Protein AF-A0AAW9X8Z2-F1 (afdb_monomer_lite)

Organism: Escherichia coli (NCBI:txid562)

Radius of gyration: 19.3 Å; chains: 1; bounding box: 52×17×46 Å

Sequence (83 aa):
LKNGRGSAEVVETAFCTFVLSRIAGEIASILDGIPLSVQRRFPELENRHVDFLKRDIIKAMNKAAALDELIPGLLSEYIEQSG

pLDDT: mean 82.94, std 15.85, range [41.09, 97.31]

InterPro domains:
  IPR010906 Bacteriophage lambda, Nu1, terminase small subunit [PF07471] (1-66)

Secondary structure (DSSP, 8-state):
---SSGGGTT--HHHHHHHHHHHHHHHHHHHHHHHHHHHHH-TTS-HHHHHHHHHHHHHHHHHHHTHHHHHHHHHHHHHHHH-

Foldseek 3Di:
DPPDPCVVVPPVLVVVLVVQLVVLVVVLVVLQCVLVVCCVVCVVDDVVVSVVSVVVSVVSSVVSNCPSVCSVVVVVVVVVVVD

Structure (mmCIF, N/CA/C/O backbone):
data_AF-A0AAW9X8Z2-F1
#
_entry.id   AF-A0AAW9X8Z2-F1
#
loop_
_atom_site.group_PDB
_atom_site.id
_atom_site.type_symbol
_atom_site.label_atom_id
_atom_site.label_alt_id
_atom_site.label_comp_id
_atom_site.label_asym_id
_atom_site.label_entity_id
_atom_site.label_seq_id
_atom_site.pdbx_PDB_ins_code
_atom_site.Cartn_x
_atom_site.Cartn_y
_atom_site.Cartn_z
_atom_site.occupancy
_atom_site.B_iso_or_equiv
_atom_site.auth_seq_id
_atom_site.auth_comp_id
_atom_site.auth_asym_id
_atom_site.auth_atom_id
_atom_site.pdbx_PDB_model_num
ATOM 1 N N . LEU A 1 1 ? -37.847 -6.002 24.639 1.00 42.66 1 LEU A N 1
ATOM 2 C CA . LEU A 1 1 ? -36.948 -6.608 23.630 1.00 42.66 1 LEU A CA 1
ATOM 3 C C . LEU A 1 1 ? -36.157 -5.485 22.956 1.00 42.66 1 LEU A C 1
ATOM 5 O O . LEU A 1 1 ? -36.623 -4.919 21.979 1.00 42.66 1 LEU A O 1
ATOM 9 N N . LYS A 1 2 ? -35.019 -5.085 23.537 1.00 46.06 2 LYS A N 1
ATOM 10 C CA . LYS A 1 2 ? -34.109 -4.056 22.995 1.00 46.06 2 LYS A CA 1
ATOM 11 C C . LYS A 1 2 ? -32.674 -4.602 23.046 1.00 46.06 2 LYS A C 1
ATOM 13 O O . LYS A 1 2 ? -31.796 -4.003 23.644 1.00 46.06 2 LYS A O 1
ATOM 18 N N . ASN A 1 3 ? -32.451 -5.799 22.502 1.00 48.34 3 ASN A N 1
ATOM 19 C CA . ASN A 1 3 ? -31.214 -6.553 22.744 1.00 48.34 3 ASN A CA 1
ATOM 20 C C . ASN A 1 3 ? -30.655 -7.116 21.429 1.00 48.34 3 ASN A C 1
ATOM 22 O O . ASN A 1 3 ? -30.556 -8.322 21.253 1.00 48.34 3 ASN A O 1
ATOM 26 N N . GLY A 1 4 ? -30.344 -6.228 20.486 1.00 44.75 4 GLY A N 1
A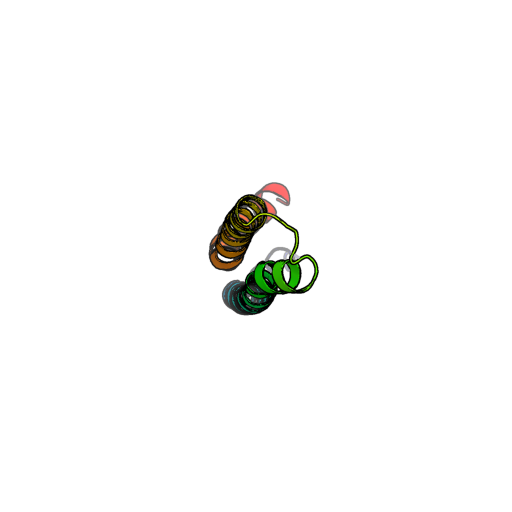TOM 27 C CA . GLY A 1 4 ? -29.687 -6.613 19.228 1.00 44.75 4 GLY A CA 1
ATOM 28 C C . GLY A 1 4 ? -29.106 -5.457 18.408 1.00 44.75 4 GLY A C 1
ATOM 29 O O . GLY A 1 4 ? -28.531 -5.681 17.354 1.00 44.75 4 GLY A O 1
ATOM 30 N N . ARG A 1 5 ? -29.258 -4.206 18.864 1.00 43.03 5 ARG A N 1
ATOM 31 C CA . ARG A 1 5 ? -28.594 -3.033 18.266 1.00 43.03 5 ARG A CA 1
ATOM 32 C C . ARG A 1 5 ? -27.393 -2.538 19.077 1.00 43.03 5 ARG A C 1
ATOM 34 O O . ARG A 1 5 ? -26.538 -1.875 18.517 1.00 43.03 5 ARG A O 1
ATOM 41 N N . GLY A 1 6 ? -27.280 -2.957 20.340 1.00 41.09 6 GLY A N 1
ATOM 42 C CA . GLY A 1 6 ? -26.029 -2.911 21.106 1.00 41.09 6 GLY A CA 1
ATOM 43 C C . GLY A 1 6 ? -25.102 -4.095 20.808 1.00 41.09 6 GLY A C 1
ATOM 44 O O . GLY A 1 6 ? -24.065 -4.223 21.411 1.00 41.09 6 GLY A O 1
ATOM 45 N N . SER A 1 7 ? -25.420 -5.011 19.890 1.00 45.41 7 SER A N 1
ATOM 46 C CA . SER A 1 7 ? -24.497 -6.111 19.538 1.00 45.41 7 SER A CA 1
ATOM 47 C C . SER A 1 7 ? -23.466 -5.738 18.468 1.00 45.41 7 SER A C 1
ATOM 49 O O . SER A 1 7 ? -22.607 -6.551 18.150 1.00 45.41 7 SER A O 1
ATOM 51 N N . ALA A 1 8 ? -23.505 -4.505 17.950 1.00 47.09 8 ALA A N 1
ATOM 52 C CA . ALA A 1 8 ? -22.347 -3.896 17.290 1.00 47.09 8 ALA A CA 1
ATOM 53 C C . ALA A 1 8 ? -21.259 -3.468 18.306 1.00 47.09 8 ALA A C 1
ATOM 55 O O . ALA A 1 8 ? -20.150 -3.126 17.912 1.00 47.09 8 ALA A O 1
ATOM 56 N N . GLU A 1 9 ? -21.568 -3.506 19.611 1.00 46.44 9 GLU A N 1
ATOM 57 C CA . GLU A 1 9 ? -20.769 -2.967 20.725 1.00 46.44 9 GLU A CA 1
ATOM 58 C C . GLU A 1 9 ? -19.546 -3.814 21.100 1.00 46.44 9 GLU A C 1
ATOM 60 O O . GLU A 1 9 ? -18.806 -3.449 22.006 1.00 46.44 9 GLU A O 1
ATOM 65 N N . VAL A 1 10 ? -19.260 -4.908 20.390 1.00 52.53 10 VAL A N 1
ATOM 66 C CA . VAL A 1 10 ? -17.941 -5.545 20.495 1.00 52.53 10 VAL A CA 1
ATOM 67 C C . VAL A 1 10 ? -17.464 -6.046 19.136 1.00 52.53 10 VAL A C 1
ATOM 69 O O . VAL A 1 10 ? -17.011 -7.178 18.988 1.00 52.53 10 VAL A O 1
ATOM 72 N N . VAL A 1 11 ? -17.528 -5.203 18.099 1.00 57.59 11 VAL A N 1
ATOM 73 C CA . VAL A 1 11 ? -16.460 -5.316 17.098 1.00 57.59 11 VAL A CA 1
ATOM 74 C C . VAL A 1 11 ? -15.192 -5.012 17.880 1.00 57.59 11 VAL A C 1
ATOM 76 O O . VAL A 1 11 ? -15.003 -3.884 18.331 1.00 57.59 11 VAL A O 1
ATOM 79 N N . GLU A 1 12 ? -14.370 -6.030 18.137 1.00 71.56 12 GLU A N 1
ATOM 80 C CA . GLU A 1 12 ? -13.026 -5.818 18.655 1.00 71.56 12 GLU A CA 1
ATOM 81 C C . GLU A 1 12 ? -12.268 -5.051 17.570 1.00 71.56 12 GLU A C 1
ATOM 83 O O . GLU A 1 12 ? -11.566 -5.630 16.748 1.00 71.56 12 GLU A O 1
ATOM 88 N N . THR A 1 13 ? -12.445 -3.730 17.526 1.00 73.31 13 THR A N 1
ATOM 89 C CA . THR A 1 13 ? -11.779 -2.840 16.576 1.00 73.31 13 THR A CA 1
ATOM 90 C C . THR A 1 13 ? -10.278 -3.092 16.626 1.00 73.31 13 THR A C 1
ATOM 92 O O . THR A 1 13 ? -9.640 -3.129 15.587 1.00 73.31 13 THR A O 1
ATOM 95 N N . ALA A 1 14 ? -9.744 -3.421 17.809 1.00 76.06 14 ALA A N 1
ATOM 96 C CA . ALA A 1 14 ? -8.375 -3.885 18.003 1.00 76.06 14 ALA A CA 1
ATOM 97 C C . ALA A 1 14 ? -8.017 -5.151 17.194 1.00 76.06 14 ALA A C 1
ATOM 99 O O . ALA A 1 14 ? -6.945 -5.200 16.596 1.00 76.06 14 ALA A O 1
ATOM 100 N N . PHE A 1 15 ? -8.896 -6.157 17.133 1.00 78.88 15 PHE A N 1
ATOM 101 C CA . PHE A 1 15 ? -8.703 -7.344 16.296 1.00 78.88 15 PHE A CA 1
ATOM 102 C C . PHE A 1 15 ? -8.788 -7.000 14.804 1.00 78.88 15 PHE A C 1
ATOM 104 O O . PHE A 1 15 ? -7.942 -7.442 14.027 1.00 78.88 15 PHE A O 1
ATOM 111 N N . CYS A 1 16 ? -9.753 -6.170 14.395 1.00 83.94 16 CYS A N 1
ATOM 112 C CA . CYS A 1 16 ? -9.860 -5.707 13.008 1.00 83.94 16 CYS A CA 1
ATOM 113 C C . CYS A 1 16 ? -8.615 -4.920 12.572 1.00 83.94 16 CYS A C 1
ATOM 115 O O . CYS A 1 16 ? -8.063 -5.211 11.514 1.00 83.94 16 CYS A O 1
ATOM 117 N N . THR A 1 17 ? -8.141 -3.988 13.403 1.00 84.81 17 THR A N 1
ATOM 118 C CA . THR A 1 17 ? -6.875 -3.257 13.246 1.00 84.81 17 THR A CA 1
ATOM 119 C C . THR A 1 17 ? -5.723 -4.238 13.100 1.00 84.81 17 THR A C 1
ATOM 121 O O . THR A 1 17 ? -5.056 -4.221 12.075 1.00 84.81 17 THR A O 1
ATOM 124 N N . PHE A 1 18 ? -5.556 -5.177 14.034 1.00 84.50 18 PHE A N 1
ATOM 125 C CA . PHE A 1 18 ? -4.484 -6.173 13.983 1.00 84.50 18 PHE A CA 1
ATOM 126 C C . PHE A 1 18 ? -4.471 -7.001 12.684 1.00 84.50 18 PHE A C 1
ATOM 128 O O . PHE A 1 18 ? -3.424 -7.146 12.046 1.00 84.50 18 PHE A O 1
ATOM 135 N N . VAL A 1 19 ? -5.624 -7.544 12.276 1.00 87.38 19 VAL A N 1
ATOM 136 C CA . VAL A 1 19 ? -5.741 -8.348 11.048 1.00 87.38 19 VAL A CA 1
ATOM 137 C C . VAL A 1 19 ? -5.442 -7.498 9.815 1.00 87.38 19 VAL A C 1
ATOM 139 O O . VAL A 1 19 ? -4.709 -7.941 8.929 1.00 87.38 19 VAL A O 1
ATOM 142 N N . LEU A 1 20 ? -5.966 -6.273 9.759 1.00 88.00 20 LEU A N 1
ATOM 143 C CA . LEU A 1 20 ? -5.784 -5.390 8.611 1.00 88.00 20 LEU A CA 1
ATOM 144 C C . LEU A 1 20 ? -4.349 -4.865 8.501 1.00 88.00 20 LEU A C 1
ATOM 146 O O . LEU A 1 20 ? -3.826 -4.875 7.390 1.00 88.00 20 LEU A O 1
ATOM 150 N N . SER A 1 21 ? -3.666 -4.528 9.604 1.00 88.75 21 SER A N 1
ATOM 151 C CA . SER A 1 21 ? -2.232 -4.187 9.576 1.00 88.75 21 SER A CA 1
ATOM 152 C C . SER A 1 21 ? -1.399 -5.358 9.043 1.00 88.75 21 SER A C 1
ATOM 154 O O . SER A 1 21 ? -0.472 -5.164 8.255 1.00 88.75 21 SER A O 1
ATOM 156 N N . ARG A 1 22 ? -1.738 -6.599 9.428 1.00 89.94 22 ARG A N 1
ATOM 157 C CA . ARG A 1 22 ? -1.025 -7.795 8.958 1.00 89.94 22 ARG A CA 1
ATOM 158 C C . ARG A 1 22 ? -1.217 -8.027 7.460 1.00 89.94 22 ARG A C 1
ATOM 160 O O . ARG A 1 22 ? -0.233 -8.198 6.744 1.00 89.94 22 ARG A O 1
ATOM 167 N N . ILE A 1 23 ? -2.461 -7.982 6.984 1.00 90.12 23 ILE A N 1
ATOM 168 C CA . ILE A 1 23 ? -2.780 -8.124 5.555 1.00 90.12 23 ILE A CA 1
ATOM 169 C C . ILE A 1 23 ? -2.147 -6.982 4.747 1.00 90.12 23 ILE A C 1
ATOM 171 O O . ILE A 1 23 ? -1.583 -7.222 3.682 1.00 9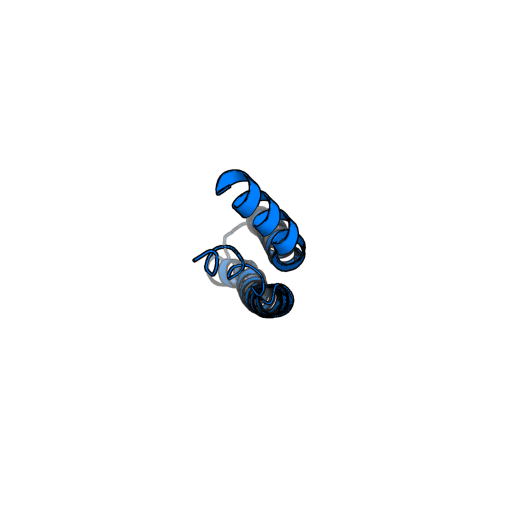0.12 23 ILE A O 1
ATOM 175 N N . ALA A 1 24 ? -2.180 -5.749 5.259 1.00 91.00 24 ALA A N 1
ATOM 176 C CA . ALA A 1 24 ? -1.534 -4.605 4.628 1.00 91.00 24 ALA A CA 1
ATOM 177 C C . ALA A 1 24 ? -0.021 -4.805 4.468 1.00 91.00 24 ALA A C 1
ATOM 179 O O . ALA A 1 24 ? 0.519 -4.503 3.404 1.00 91.00 24 ALA A O 1
ATOM 180 N N . GLY A 1 25 ? 0.654 -5.359 5.481 1.00 90.62 25 GLY A N 1
ATOM 181 C CA . GLY A 1 25 ? 2.074 -5.707 5.405 1.00 90.62 25 GLY A CA 1
ATOM 182 C C . GLY A 1 25 ? 2.376 -6.778 4.351 1.00 90.62 25 GLY A C 1
ATOM 183 O O . GLY A 1 25 ? 3.320 -6.629 3.574 1.00 90.62 25 GLY A O 1
ATOM 184 N N . GLU A 1 26 ? 1.550 -7.827 4.270 1.00 92.06 26 GLU A N 1
ATOM 185 C CA . GLU A 1 26 ? 1.676 -8.873 3.243 1.00 92.06 26 GLU A CA 1
ATOM 186 C C . GLU A 1 26 ? 1.488 -8.299 1.828 1.00 92.06 26 GLU A C 1
ATOM 188 O O . GLU A 1 26 ? 2.301 -8.555 0.936 1.00 92.06 26 GLU A O 1
ATOM 193 N N . ILE A 1 27 ? 0.476 -7.448 1.631 1.00 90.06 27 ILE A N 1
ATOM 194 C CA . ILE A 1 27 ? 0.238 -6.752 0.359 1.00 90.06 27 ILE A CA 1
ATOM 195 C C . ILE A 1 27 ? 1.409 -5.827 0.018 1.00 90.06 27 ILE A C 1
ATOM 197 O O . ILE A 1 27 ? 1.882 -5.843 -1.118 1.00 90.06 27 ILE A O 1
ATOM 201 N N . ALA A 1 28 ? 1.907 -5.045 0.978 1.00 90.88 28 ALA A N 1
ATOM 202 C CA . ALA A 1 28 ? 3.031 -4.141 0.756 1.00 90.88 28 ALA A CA 1
ATOM 203 C C . ALA A 1 28 ? 4.288 -4.899 0.305 1.00 90.88 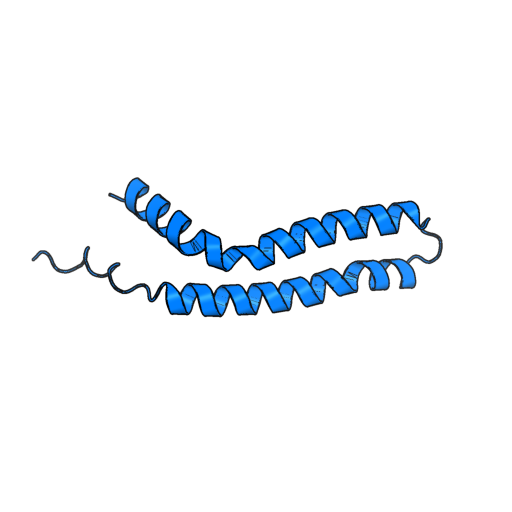28 ALA A C 1
ATOM 205 O O . ALA A 1 28 ? 4.962 -4.462 -0.626 1.00 90.88 28 ALA A O 1
ATOM 206 N N . SER A 1 29 ? 4.553 -6.071 0.890 1.00 90.38 29 SER A N 1
ATOM 207 C CA . SER A 1 29 ? 5.669 -6.930 0.481 1.00 90.38 29 SER A CA 1
ATOM 208 C C . SER A 1 29 ? 5.522 -7.449 -0.954 1.00 90.38 29 SER A C 1
ATOM 210 O O . SER A 1 29 ? 6.504 -7.483 -1.695 1.00 90.38 29 SER A O 1
ATOM 212 N N . ILE A 1 30 ? 4.305 -7.809 -1.378 1.00 92.19 30 ILE A N 1
ATOM 213 C CA . ILE A 1 30 ? 4.040 -8.213 -2.767 1.00 92.19 30 ILE A CA 1
ATOM 214 C C . ILE A 1 30 ? 4.269 -7.031 -3.714 1.00 92.19 30 ILE A C 1
ATOM 216 O O . ILE A 1 30 ? 4.935 -7.185 -4.740 1.00 92.19 30 ILE A O 1
ATOM 220 N N . LEU A 1 31 ? 3.733 -5.856 -3.371 1.00 93.31 31 LEU A N 1
ATOM 221 C CA . LEU A 1 31 ? 3.842 -4.648 -4.185 1.00 93.31 31 LEU A CA 1
ATOM 222 C C . LEU A 1 31 ? 5.304 -4.215 -4.381 1.00 93.31 31 LEU A C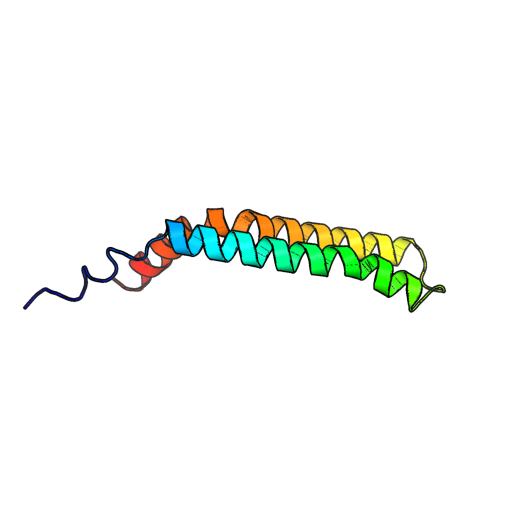 1
ATOM 224 O O . LEU A 1 31 ? 5.680 -3.879 -5.504 1.00 93.31 31 LEU A O 1
ATOM 228 N N . ASP A 1 32 ? 6.142 -4.301 -3.345 1.00 91.31 32 ASP A N 1
ATOM 229 C CA . ASP A 1 32 ? 7.572 -3.954 -3.406 1.00 91.31 32 ASP A CA 1
ATOM 230 C C . ASP A 1 32 ? 8.367 -4.838 -4.393 1.00 91.31 32 ASP A C 1
ATOM 232 O O . ASP A 1 32 ? 9.335 -4.399 -5.017 1.00 91.31 32 ASP A O 1
ATOM 236 N N . GLY A 1 33 ? 7.914 -6.074 -4.632 1.00 94.50 33 GLY A N 1
ATOM 237 C CA . GLY A 1 33 ? 8.532 -6.994 -5.594 1.00 94.50 33 GLY A CA 1
ATOM 238 C C . GLY A 1 33 ? 8.170 -6.742 -7.066 1.00 94.50 33 GLY A C 1
ATOM 239 O O . GLY A 1 33 ? 8.845 -7.251 -7.973 1.00 94.50 33 GLY A O 1
ATOM 240 N N . ILE A 1 34 ? 7.115 -5.968 -7.341 1.00 95.12 34 ILE A N 1
ATOM 241 C CA . ILE A 1 34 ? 6.601 -5.751 -8.703 1.00 95.12 34 ILE A CA 1
ATOM 242 C C . ILE A 1 34 ? 7.594 -4.994 -9.602 1.00 95.12 34 ILE A C 1
ATOM 244 O O . ILE A 1 34 ? 7.823 -5.467 -10.718 1.00 95.12 34 ILE A O 1
ATOM 248 N N . PRO A 1 35 ? 8.238 -3.881 -9.184 1.00 94.50 35 PRO A N 1
ATOM 249 C CA . PRO A 1 35 ? 9.142 -3.131 -10.056 1.00 94.50 35 PRO A CA 1
ATOM 250 C C . PRO A 1 35 ? 10.314 -3.977 -10.550 1.00 94.50 35 PRO A C 1
ATOM 252 O O . PRO A 1 35 ? 10.661 -3.931 -11.730 1.00 94.50 35 PRO A O 1
ATOM 255 N N . LEU A 1 36 ? 10.892 -4.789 -9.660 1.00 93.88 36 LEU A N 1
ATOM 256 C CA . LEU A 1 36 ? 11.984 -5.697 -10.000 1.00 93.88 36 LEU A CA 1
ATOM 257 C C . LEU A 1 36 ? 11.512 -6.794 -10.960 1.00 93.88 36 LEU A C 1
ATOM 259 O O . LEU A 1 36 ? 12.203 -7.117 -11.926 1.00 93.88 36 LEU A O 1
ATOM 263 N N . SER A 1 37 ? 10.326 -7.355 -10.720 1.00 95.69 37 SER A N 1
ATOM 264 C CA . SER A 1 37 ? 9.735 -8.372 -11.596 1.00 95.69 37 SER A CA 1
ATOM 265 C C . SER A 1 37 ? 9.474 -7.826 -13.005 1.00 95.69 37 SER A C 1
ATOM 267 O O . SER A 1 37 ? 9.755 -8.510 -13.988 1.00 95.69 37 SER A O 1
ATOM 269 N N . VAL A 1 38 ? 9.005 -6.578 -13.112 1.00 95.56 38 VAL A N 1
ATOM 270 C CA . VAL A 1 38 ? 8.811 -5.876 -14.391 1.00 95.56 38 VAL A CA 1
ATOM 271 C C . VAL A 1 38 ? 10.148 -5.635 -15.090 1.00 95.56 38 VAL A C 1
ATOM 273 O O . VAL A 1 38 ? 10.277 -6.004 -16.253 1.00 95.56 38 VAL A O 1
ATOM 276 N N . GLN A 1 39 ? 11.162 -5.117 -14.389 1.00 94.50 39 GLN A N 1
ATOM 277 C CA . GLN A 1 39 ? 12.505 -4.918 -14.957 1.00 94.50 39 GLN A CA 1
ATOM 278 C C . GLN A 1 39 ? 13.115 -6.208 -15.507 1.00 94.50 39 GLN A C 1
ATOM 280 O O . GLN A 1 39 ? 13.698 -6.211 -16.586 1.00 94.50 39 GLN A O 1
ATOM 285 N N . ARG A 1 40 ? 12.975 -7.322 -14.777 1.00 96.12 40 ARG A N 1
ATOM 286 C CA . ARG A 1 40 ? 13.512 -8.622 -15.210 1.00 96.12 40 ARG A CA 1
ATOM 287 C C . ARG A 1 40 ? 12.774 -9.183 -16.422 1.00 96.12 40 ARG A C 1
ATOM 289 O O . ARG A 1 40 ? 13.382 -9.896 -17.213 1.00 96.12 40 ARG A O 1
ATOM 296 N N . ARG A 1 41 ? 11.474 -8.900 -16.543 1.00 97.31 41 ARG A N 1
ATOM 297 C CA . ARG A 1 41 ? 10.631 -9.399 -17.636 1.00 97.31 41 ARG A CA 1
ATOM 298 C C . ARG A 1 41 ? 10.724 -8.547 -18.904 1.00 97.31 41 ARG A C 1
ATOM 300 O O . ARG A 1 41 ? 10.557 -9.101 -19.984 1.00 97.31 41 ARG A O 1
ATOM 307 N N . PHE A 1 42 ? 10.991 -7.251 -18.762 1.00 96.44 42 PHE A N 1
ATOM 308 C CA . PHE A 1 42 ? 11.045 -6.271 -19.849 1.00 96.44 42 PHE A CA 1
ATOM 309 C C . PHE A 1 42 ? 12.333 -5.433 -19.740 1.00 96.44 42 PHE A C 1
ATOM 311 O O . PHE A 1 42 ? 12.277 -4.259 -19.361 1.00 96.44 42 PHE A O 1
ATOM 318 N N . PRO A 1 43 ? 13.514 -6.026 -19.997 1.00 93.81 43 PRO A N 1
ATOM 319 C CA . PRO A 1 43 ? 14.803 -5.342 -19.854 1.00 93.81 43 PRO A CA 1
ATOM 320 C C . PRO A 1 43 ? 14.981 -4.144 -20.804 1.00 93.81 43 PRO A C 1
ATOM 322 O O . PRO A 1 43 ? 15.817 -3.281 -20.552 1.00 93.81 43 PRO A O 1
ATOM 325 N N . GLU A 1 44 ? 14.206 -4.078 -21.885 1.00 96.88 44 GLU A N 1
ATOM 326 C CA . GLU A 1 44 ? 14.154 -2.966 -22.836 1.00 96.88 44 GLU A CA 1
ATOM 327 C C . GLU A 1 44 ? 13.394 -1.738 -22.312 1.00 96.88 44 GLU A C 1
ATOM 329 O O . GLU A 1 44 ? 13.480 -0.657 -22.897 1.00 96.88 44 GLU A O 1
ATOM 334 N N . LEU A 1 45 ? 12.636 -1.889 -21.221 1.00 95.75 45 LEU A N 1
ATOM 335 C CA . LEU A 1 45 ? 11.865 -0.803 -20.644 1.00 95.75 45 LEU A CA 1
ATOM 336 C C . LEU A 1 45 ? 12.805 0.251 -20.048 1.00 95.75 45 LEU A C 1
ATOM 338 O O . LEU A 1 45 ? 13.609 -0.027 -19.161 1.00 95.75 45 LEU A O 1
ATOM 342 N N . GLU A 1 46 ? 12.663 1.497 -20.497 1.00 95.62 46 GLU A N 1
ATOM 343 C CA . GLU A 1 46 ? 13.457 2.596 -19.957 1.00 95.62 46 GLU A CA 1
ATOM 344 C C . GLU A 1 46 ? 13.262 2.763 -18.441 1.00 95.62 46 GLU A C 1
ATOM 346 O O . GLU A 1 46 ? 12.135 2.736 -17.933 1.00 95.62 46 GLU A O 1
ATOM 351 N N . ASN A 1 47 ? 14.355 3.055 -17.726 1.00 92.12 47 ASN A N 1
ATOM 352 C CA . ASN A 1 47 ? 14.343 3.235 -16.269 1.00 92.12 47 ASN A CA 1
ATOM 353 C C . ASN A 1 47 ? 13.297 4.254 -15.793 1.00 92.12 47 ASN A C 1
ATOM 355 O O . ASN A 1 47 ? 12.667 4.035 -14.763 1.00 92.12 47 ASN A O 1
ATOM 359 N N . ARG A 1 48 ? 13.025 5.311 -16.573 1.00 95.50 48 ARG A N 1
ATOM 360 C CA . ARG A 1 48 ? 12.004 6.318 -16.236 1.00 95.50 48 ARG A CA 1
ATOM 361 C C . ARG A 1 48 ? 10.602 5.724 -16.057 1.00 95.50 48 ARG A C 1
ATOM 363 O O . ARG A 1 48 ? 9.844 6.203 -15.218 1.00 95.50 48 ARG A O 1
ATOM 370 N N . HIS A 1 49 ? 10.253 4.686 -16.820 1.00 95.31 49 HIS A N 1
ATOM 371 C CA . HIS A 1 49 ? 8.952 4.023 -16.708 1.00 95.31 49 HIS A CA 1
ATOM 372 C C . HIS A 1 49 ? 8.894 3.146 -15.457 1.00 95.31 49 HIS A C 1
ATOM 374 O O . HIS A 1 49 ? 7.878 3.116 -14.766 1.00 95.31 49 HIS A O 1
ATOM 380 N N . VAL A 1 50 ? 10.002 2.483 -15.120 1.00 94.56 50 VAL A N 1
ATOM 381 C CA . VAL A 1 50 ? 10.103 1.718 -13.874 1.00 94.56 50 VAL A CA 1
ATOM 382 C C . VAL A 1 50 ? 10.050 2.645 -12.664 1.00 94.56 50 VAL A C 1
ATOM 384 O O . VAL A 1 50 ? 9.383 2.336 -11.682 1.00 94.56 50 VAL A O 1
ATOM 387 N N . ASP A 1 51 ? 10.713 3.796 -12.722 1.00 94.94 51 ASP A N 1
ATOM 388 C CA . ASP A 1 51 ? 10.701 4.768 -11.630 1.00 94.94 51 ASP A CA 1
ATOM 389 C C . ASP A 1 51 ? 9.317 5.391 -11.437 1.00 94.94 51 ASP A C 1
ATOM 391 O O . ASP A 1 51 ? 8.893 5.612 -10.301 1.00 94.94 51 ASP A O 1
ATOM 395 N N . PHE A 1 52 ? 8.578 5.619 -12.526 1.00 95.31 52 PHE A N 1
ATOM 396 C CA . PHE A 1 52 ? 7.165 5.984 -12.452 1.00 95.31 52 PHE A CA 1
ATOM 397 C C . PHE A 1 52 ? 6.346 4.901 -11.731 1.00 95.31 52 PHE A C 1
ATOM 399 O O . PHE A 1 52 ? 5.655 5.205 -10.759 1.00 95.31 52 PHE A O 1
ATOM 406 N N . LEU A 1 53 ? 6.499 3.633 -12.129 1.00 95.06 53 LEU A N 1
ATOM 407 C CA . LEU A 1 53 ? 5.823 2.497 -11.496 1.00 95.06 53 LEU A CA 1
ATOM 408 C C . LEU A 1 53 ? 6.158 2.377 -9.997 1.00 95.06 53 LEU A C 1
ATOM 410 O O . LEU A 1 53 ? 5.258 2.203 -9.177 1.00 95.06 53 LEU A O 1
ATOM 414 N N . LYS A 1 54 ? 7.436 2.523 -9.620 1.00 94.81 54 LYS A N 1
ATOM 415 C CA . LY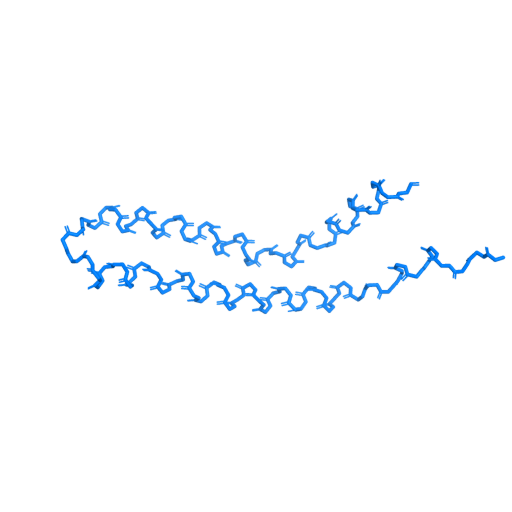S A 1 54 ? 7.879 2.521 -8.213 1.00 94.81 54 LYS A CA 1
ATOM 416 C C . LYS A 1 54 ? 7.165 3.592 -7.393 1.00 94.81 54 LYS A C 1
ATOM 418 O O . LYS A 1 54 ? 6.740 3.319 -6.276 1.00 94.81 54 LYS A O 1
ATOM 423 N N . ARG A 1 55 ? 7.014 4.807 -7.934 1.00 96.00 55 ARG A N 1
ATOM 424 C CA . ARG A 1 55 ? 6.333 5.906 -7.229 1.00 96.00 55 ARG A CA 1
ATOM 425 C C . ARG A 1 55 ? 4.872 5.579 -6.943 1.00 96.00 55 ARG A C 1
ATOM 427 O O . ARG A 1 55 ? 4.407 5.863 -5.843 1.00 96.00 55 ARG A O 1
ATOM 434 N N . ASP A 1 56 ? 4.158 4.992 -7.897 1.00 95.12 56 ASP A N 1
ATOM 435 C CA . ASP A 1 56 ? 2.753 4.626 -7.694 1.00 95.12 56 ASP A CA 1
ATOM 436 C C . ASP A 1 56 ? 2.594 3.444 -6.730 1.00 95.12 56 ASP A C 1
ATOM 438 O O . ASP A 1 56 ? 1.696 3.459 -5.888 1.00 95.12 56 ASP A O 1
ATOM 442 N N . ILE A 1 57 ? 3.524 2.487 -6.753 1.00 95.50 57 ILE A N 1
ATOM 443 C CA . ILE A 1 57 ? 3.587 1.402 -5.766 1.00 95.50 57 ILE A CA 1
ATOM 444 C C . ILE A 1 57 ? 3.814 1.935 -4.351 1.00 95.50 57 ILE A C 1
ATOM 446 O O . ILE A 1 57 ? 3.093 1.540 -3.439 1.00 95.50 57 ILE A O 1
ATOM 450 N N . ILE A 1 58 ? 4.736 2.884 -4.167 1.00 94.00 58 ILE A N 1
ATOM 451 C CA . ILE A 1 58 ? 4.976 3.508 -2.857 1.00 94.00 58 ILE A CA 1
ATOM 452 C C . ILE A 1 58 ? 3.707 4.196 -2.339 1.00 94.00 58 ILE A C 1
ATOM 454 O O . ILE A 1 58 ? 3.366 4.055 -1.167 1.00 94.00 58 ILE A O 1
ATOM 458 N N . LYS A 1 59 ? 2.960 4.904 -3.197 1.00 93.12 59 LYS A N 1
ATOM 459 C CA . LYS A 1 59 ? 1.681 5.517 -2.791 1.00 93.12 59 LYS A CA 1
ATOM 460 C C . LYS A 1 59 ? 0.672 4.463 -2.328 1.00 93.12 59 LYS A C 1
ATOM 462 O O . LYS A 1 59 ? 0.014 4.665 -1.309 1.00 93.12 59 LYS A O 1
ATOM 467 N N . ALA A 1 60 ? 0.560 3.351 -3.056 1.00 91.94 60 ALA A N 1
ATOM 468 C CA . ALA A 1 60 ? -0.333 2.253 -2.696 1.00 91.94 60 ALA A CA 1
ATOM 469 C C . ALA A 1 60 ? 0.084 1.588 -1.373 1.00 91.94 60 ALA A C 1
ATOM 471 O O . ALA A 1 60 ? -0.760 1.374 -0.506 1.00 91.94 60 ALA A O 1
ATOM 472 N N . MET A 1 61 ? 1.382 1.339 -1.182 1.00 91.31 61 MET A N 1
ATOM 473 C CA . MET A 1 61 ? 1.935 0.797 0.062 1.00 91.31 61 MET A CA 1
ATOM 474 C C . MET A 1 61 ? 1.666 1.712 1.253 1.00 91.31 61 MET A C 1
ATOM 476 O O . MET A 1 61 ? 1.202 1.239 2.283 1.00 91.31 61 MET A O 1
ATOM 480 N N . ASN A 1 62 ? 1.887 3.020 1.107 1.00 90.81 62 ASN A N 1
ATOM 481 C CA . ASN A 1 62 ? 1.615 3.983 2.173 1.00 90.81 62 ASN A CA 1
ATOM 482 C C . ASN A 1 62 ? 0.128 4.001 2.548 1.00 90.81 62 ASN A C 1
ATOM 484 O O . ASN A 1 62 ? -0.213 4.087 3.723 1.00 90.81 62 ASN A O 1
ATOM 488 N N . LYS A 1 63 ? -0.770 3.882 1.560 1.00 87.56 63 LYS A N 1
ATOM 489 C CA . LYS A 1 63 ? -2.210 3.793 1.822 1.00 87.56 63 LYS A CA 1
ATOM 490 C C . LYS A 1 63 ? -2.586 2.491 2.531 1.00 87.56 63 LYS A C 1
ATOM 492 O O . LYS A 1 63 ? -3.429 2.531 3.421 1.00 87.56 63 LYS A O 1
ATOM 497 N N . ALA A 1 64 ? -1.977 1.368 2.150 1.00 87.56 64 ALA A N 1
ATOM 498 C CA . ALA A 1 64 ? -2.184 0.085 2.815 1.00 87.56 64 ALA A CA 1
ATOM 499 C C . ALA A 1 64 ? -1.663 0.117 4.260 1.00 87.56 64 ALA A C 1
ATOM 501 O O . ALA A 1 64 ? -2.358 -0.331 5.163 1.00 87.56 64 ALA A O 1
ATOM 502 N N . ALA A 1 65 ? -0.487 0.703 4.491 1.00 86.38 65 ALA A N 1
ATOM 503 C CA . ALA A 1 65 ? 0.122 0.812 5.814 1.00 86.38 65 ALA A CA 1
ATOM 504 C C . ALA A 1 65 ? -0.708 1.640 6.807 1.00 86.38 65 ALA A C 1
ATOM 506 O O . ALA A 1 65 ? -0.615 1.388 7.996 1.00 86.38 65 ALA A O 1
ATOM 507 N N . ALA A 1 66 ? -1.517 2.586 6.322 1.00 87.12 66 ALA A N 1
ATOM 508 C CA . ALA A 1 66 ? -2.415 3.402 7.144 1.00 87.12 66 ALA A CA 1
ATOM 509 C C . ALA A 1 66 ? -3.836 2.817 7.265 1.00 87.12 66 ALA A C 1
ATOM 511 O O . ALA A 1 66 ? -4.754 3.499 7.716 1.00 87.12 66 ALA A O 1
ATOM 512 N N . LEU A 1 67 ? -4.079 1.594 6.778 1.00 83.44 67 LEU A N 1
ATOM 513 C CA . LEU A 1 67 ? -5.425 1.017 6.725 1.00 83.44 67 LEU A CA 1
ATOM 514 C C . LEU A 1 67 ? -6.024 0.809 8.118 1.00 83.44 67 LEU A C 1
ATOM 516 O O . LEU A 1 67 ? -7.225 0.970 8.308 1.00 83.44 67 LEU A O 1
ATOM 520 N N . ASP A 1 68 ? -5.184 0.459 9.076 1.00 81.19 68 ASP A N 1
ATOM 521 C CA . ASP A 1 68 ? -5.538 0.182 10.457 1.00 81.19 68 ASP A CA 1
ATOM 522 C C . ASP A 1 68 ? -5.950 1.442 11.234 1.00 81.19 68 ASP A C 1
ATOM 524 O O . ASP A 1 68 ? -6.897 1.396 12.024 1.00 81.19 68 ASP A O 1
ATOM 528 N N . GLU A 1 69 ? -5.324 2.577 10.923 1.00 85.19 69 GLU A N 1
ATOM 529 C CA . GLU A 1 69 ? -5.678 3.906 11.433 1.00 85.19 69 GLU A CA 1
ATOM 530 C C . GLU A 1 69 ? -7.045 4.401 10.927 1.00 85.19 69 GLU A C 1
ATOM 532 O O . GLU A 1 69 ? -7.709 5.191 11.599 1.00 85.19 69 GLU A O 1
ATOM 537 N N . LEU A 1 70 ? -7.500 3.933 9.758 1.00 84.62 70 LEU A N 1
ATOM 538 C CA . LEU A 1 70 ? -8.778 4.353 9.163 1.00 84.62 70 LEU A CA 1
ATOM 539 C C . LEU A 1 70 ? -9.990 3.639 9.775 1.00 84.62 70 LEU A C 1
ATOM 541 O O . LEU A 1 70 ? -11.109 4.141 9.671 1.00 84.62 70 LEU A O 1
ATOM 545 N N . ILE A 1 71 ? -9.795 2.480 10.411 1.00 82.38 71 ILE A N 1
ATOM 546 C CA . ILE A 1 71 ? -10.890 1.613 10.878 1.00 82.38 71 ILE A CA 1
ATOM 547 C C . ILE A 1 71 ? -11.818 2.315 11.877 1.00 82.38 71 ILE A C 1
ATOM 549 O O . ILE A 1 71 ? -13.031 2.220 11.686 1.00 82.38 71 ILE A O 1
ATOM 553 N N . PRO A 1 72 ? -11.331 3.035 12.910 1.00 81.62 72 PRO A N 1
ATOM 554 C CA . PRO A 1 72 ? -12.227 3.715 13.846 1.00 81.62 72 PRO A CA 1
ATOM 555 C C . PRO A 1 72 ? -13.096 4.778 13.158 1.00 81.62 72 PRO A C 1
ATOM 557 O O . PRO A 1 72 ? -14.278 4.914 13.476 1.00 81.62 72 PRO A O 1
ATOM 560 N N . GLY A 1 73 ? -12.527 5.498 12.184 1.00 82.69 73 GLY A N 1
ATOM 561 C CA . GLY A 1 73 ? -13.244 6.497 11.389 1.00 82.69 73 GLY A CA 1
ATOM 562 C C . GLY A 1 73 ? -14.317 5.861 10.508 1.00 82.69 73 GLY A C 1
ATOM 563 O O . GLY A 1 73 ? -15.479 6.244 10.585 1.00 82.69 73 GLY A O 1
ATOM 564 N N . LEU A 1 74 ? -13.958 4.816 9.757 1.00 83.06 74 LEU A N 1
ATOM 565 C CA . LEU A 1 74 ? -14.891 4.074 8.899 1.00 83.06 74 LEU A CA 1
ATOM 566 C C . LEU A 1 74 ? -16.023 3.408 9.694 1.00 83.06 74 LEU A C 1
ATOM 568 O O . LEU A 1 74 ? -17.162 3.363 9.234 1.00 83.06 74 LEU A O 1
ATOM 572 N N . LEU A 1 75 ? -15.729 2.903 10.896 1.00 80.75 75 LEU A N 1
ATOM 573 C CA . LEU A 1 75 ? -16.748 2.364 11.795 1.00 80.75 75 LEU A CA 1
ATOM 574 C C . LEU A 1 75 ? -17.725 3.459 12.242 1.00 80.75 75 LEU A C 1
ATOM 576 O O . LEU A 1 75 ? -18.933 3.228 12.249 1.00 80.75 75 LEU A O 1
ATOM 580 N N . SER A 1 76 ? -17.209 4.644 12.575 1.00 81.94 76 SER A N 1
ATOM 581 C CA . SER A 1 76 ? -18.030 5.802 12.948 1.00 81.94 76 SER A CA 1
ATOM 582 C C . SER A 1 76 ? -18.944 6.222 11.792 1.00 81.94 76 SER A C 1
ATOM 584 O O . SER A 1 76 ? -20.156 6.309 11.977 1.00 81.94 76 SER A O 1
ATOM 586 N N . GLU A 1 77 ? -18.393 6.361 10.580 1.00 83.31 77 GLU A N 1
ATOM 587 C CA . GLU A 1 77 ? -19.155 6.684 9.364 1.00 83.31 77 GLU A CA 1
ATOM 588 C C . GLU A 1 77 ? -20.263 5.657 9.076 1.00 83.31 77 GLU A C 1
ATOM 590 O O . GLU A 1 77 ? -21.388 6.026 8.739 1.00 83.31 77 GLU A O 1
ATOM 595 N N . TYR A 1 78 ? -19.974 4.360 9.228 1.00 78.44 78 TYR A N 1
ATOM 596 C CA . TYR A 1 78 ? -20.960 3.299 9.019 1.00 78.44 78 TYR A CA 1
ATOM 597 C C . TYR A 1 78 ? -22.117 3.370 10.024 1.00 78.44 78 TYR A C 1
ATOM 599 O O . TYR A 1 78 ? -23.277 3.192 9.641 1.00 78.44 78 TYR A O 1
ATOM 607 N N . ILE A 1 79 ? -21.817 3.629 11.301 1.00 79.62 79 ILE A N 1
ATOM 608 C CA . ILE A 1 79 ? -22.831 3.760 12.356 1.00 79.62 79 ILE A CA 1
ATOM 609 C C . ILE A 1 79 ? -23.722 4.975 12.089 1.00 79.62 79 ILE A C 1
ATOM 611 O O . ILE A 1 79 ? -24.941 4.848 12.182 1.00 79.62 79 ILE A O 1
ATOM 615 N N . GLU A 1 80 ? -23.140 6.116 11.712 1.00 82.50 80 GLU A N 1
ATOM 616 C CA . GLU A 1 80 ? -23.888 7.335 11.376 1.00 82.50 80 GLU A CA 1
ATOM 617 C C . GLU A 1 80 ? -24.830 7.141 10.182 1.00 82.50 80 GLU A C 1
ATOM 619 O O . GLU A 1 80 ? -25.952 7.636 10.200 1.00 82.50 80 GLU A O 1
ATOM 624 N N . GLN A 1 81 ? -24.406 6.397 9.157 1.00 80.38 81 GLN A N 1
ATOM 625 C CA . GLN A 1 81 ? -25.234 6.116 7.976 1.00 80.38 81 GLN A CA 1
ATOM 626 C C . GLN A 1 81 ? -26.317 5.055 8.220 1.00 80.38 81 GLN A C 1
ATOM 628 O O . GLN A 1 81 ? -27.295 4.993 7.475 1.00 80.38 81 GLN A O 1
ATOM 633 N N . SER A 1 82 ? -26.131 4.192 9.223 1.00 72.69 82 SER A N 1
ATOM 634 C CA . SER A 1 82 ? -27.012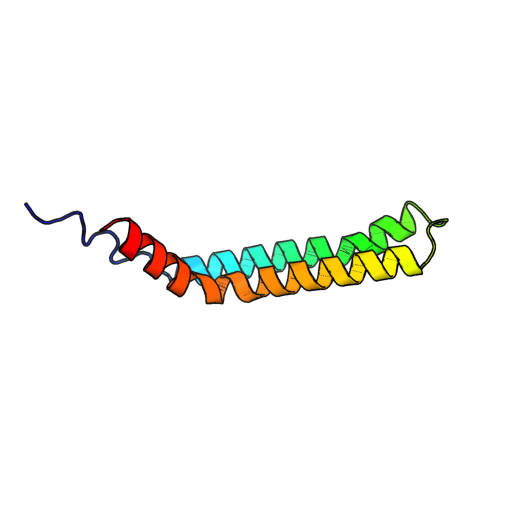 3.047 9.503 1.00 72.69 82 SER A CA 1
ATOM 635 C C . SER A 1 82 ? -28.007 3.288 10.649 1.00 72.69 82 SER A C 1
ATOM 637 O O . SER A 1 82 ? -28.832 2.407 10.926 1.00 72.69 82 SER A O 1
ATOM 639 N N . GLY A 1 83 ? -27.898 4.427 11.344 1.00 56.56 83 GLY A N 1
ATOM 640 C CA . GLY A 1 83 ? -28.754 4.853 12.461 1.00 56.56 83 GLY A CA 1
ATOM 641 C C . GLY A 1 83 ? -29.930 5.713 12.024 1.00 56.56 83 GLY A C 1
ATOM 642 O O . GLY A 1 83 ? -31.021 5.508 12.607 1.00 56.56 83 GLY A O 1
#